Protein AF-A0A060CRV4-F1 (afdb_monomer)

Structure (mmCIF, N/CA/C/O backbone):
data_AF-A0A060CRV4-F1
#
_entry.id   AF-A0A060CRV4-F1
#
loop_
_atom_site.group_PDB
_atom_site.id
_atom_site.type_symbol
_atom_site.label_atom_id
_atom_site.label_alt_id
_atom_site.label_comp_id
_atom_site.label_asym_id
_atom_site.label_entity_id
_atom_site.label_seq_id
_atom_site.pdbx_PDB_ins_code
_atom_site.Cartn_x
_atom_site.Cartn_y
_atom_site.Cartn_z
_atom_site.occupancy
_atom_site.B_iso_or_equiv
_atom_site.auth_seq_id
_atom_site.auth_comp_id
_atom_site.auth_asym_id
_atom_site.auth_atom_id
_atom_site.pdbx_PDB_model_num
ATOM 1 N N . SER A 1 1 ? -32.051 44.963 27.544 1.00 50.50 1 SER A N 1
ATOM 2 C CA . SER A 1 1 ? -31.235 43.946 28.226 1.00 50.50 1 SER A CA 1
ATOM 3 C C . SER A 1 1 ? -31.633 42.573 27.741 1.00 50.50 1 SER A C 1
ATOM 5 O O . SER A 1 1 ? -32.772 42.188 27.952 1.00 50.50 1 SER A O 1
ATOM 7 N N . THR A 1 2 ? -30.732 41.851 27.085 1.00 48.91 2 THR A N 1
ATOM 8 C CA . THR A 1 2 ? -30.914 40.426 26.775 1.00 48.91 2 THR A CA 1
ATOM 9 C C . THR A 1 2 ? -29.613 39.725 27.121 1.00 48.91 2 THR A C 1
ATOM 11 O O . THR A 1 2 ? -28.662 39.738 26.347 1.00 48.91 2 THR A O 1
ATOM 14 N N . SER A 1 3 ? -29.546 39.185 28.334 1.00 51.75 3 SER A N 1
ATOM 15 C CA . SER A 1 3 ? -28.476 38.288 28.752 1.00 51.75 3 SER A CA 1
ATOM 16 C C . SER A 1 3 ? -28.759 36.909 28.163 1.00 51.75 3 SER A C 1
ATOM 18 O O . SER A 1 3 ? -29.591 36.172 28.689 1.00 51.75 3 SER A O 1
ATOM 20 N N . SER A 1 4 ? -28.099 36.550 27.065 1.00 58.31 4 SER A N 1
ATOM 21 C CA . SER A 1 4 ? -28.007 35.147 26.663 1.00 58.31 4 SER A CA 1
ATOM 22 C C . SER A 1 4 ? -26.966 34.477 27.557 1.00 58.31 4 SER A C 1
ATOM 24 O O . SER A 1 4 ? -25.765 34.639 27.344 1.00 58.31 4 SER A O 1
ATOM 26 N N . SER A 1 5 ? -27.397 33.761 28.593 1.00 60.53 5 SER A N 1
ATOM 27 C CA . SER A 1 5 ? -26.499 32.861 29.313 1.00 60.53 5 SER A CA 1
ATOM 28 C C . SER A 1 5 ? -26.267 31.629 28.439 1.00 60.53 5 SER A C 1
ATOM 30 O O . SER A 1 5 ? -27.139 30.764 28.347 1.00 60.53 5 SER A O 1
ATOM 32 N N . ALA A 1 6 ? -25.122 31.561 27.759 1.00 66.50 6 ALA A N 1
ATOM 33 C CA . ALA A 1 6 ? -24.685 30.314 27.145 1.00 66.50 6 ALA A CA 1
ATOM 34 C C . ALA A 1 6 ? -24.386 29.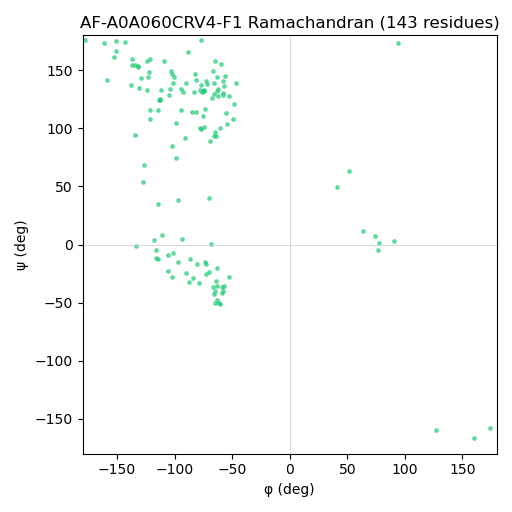295 28.256 1.00 66.50 6 ALA A C 1
ATOM 36 O O . ALA A 1 6 ? -23.834 29.651 29.299 1.00 66.50 6 ALA A O 1
ATOM 37 N N . SER A 1 7 ? -24.775 28.037 28.057 1.00 61.66 7 SER A N 1
ATOM 38 C CA . SER A 1 7 ? -24.411 26.960 28.976 1.00 61.66 7 SER A CA 1
ATOM 39 C C . SER A 1 7 ? -22.931 26.610 28.822 1.00 61.66 7 SER A C 1
ATOM 41 O O . SER A 1 7 ? -22.418 26.546 27.706 1.00 61.66 7 SER A O 1
ATOM 43 N N . THR A 1 8 ? -22.263 26.344 29.943 1.00 71.50 8 THR A N 1
ATOM 44 C CA . THR A 1 8 ? -20.869 25.888 29.975 1.00 71.50 8 THR A CA 1
ATOM 45 C C . THR A 1 8 ? -20.826 24.366 30.049 1.00 71.50 8 THR A C 1
ATOM 47 O O . THR A 1 8 ? -21.548 23.754 30.836 1.00 71.50 8 THR A O 1
ATOM 50 N N . TRP A 1 9 ? -19.979 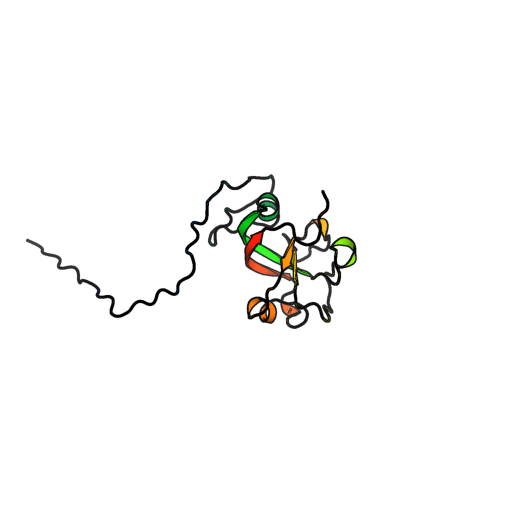23.760 29.222 1.00 65.25 9 TRP A N 1
ATOM 51 C CA . TRP A 1 9 ? -19.725 22.323 29.212 1.00 65.25 9 TRP A CA 1
ATOM 52 C C . TRP A 1 9 ? -18.574 21.963 30.164 1.00 65.25 9 TRP A C 1
ATOM 54 O O . TRP A 1 9 ? -17.570 22.670 30.220 1.00 65.25 9 TRP A O 1
ATOM 64 N N . GLU A 1 10 ? -18.724 20.860 30.903 1.00 68.38 10 GLU A N 1
ATOM 65 C CA . GLU A 1 10 ? -17.723 20.320 31.831 1.00 68.38 10 GLU A CA 1
ATOM 66 C C . GLU A 1 10 ? -17.186 18.981 31.302 1.00 68.38 10 GLU A C 1
ATOM 68 O O . GLU A 1 10 ? -17.946 18.037 31.061 1.00 68.38 10 GLU A O 1
ATOM 73 N N . VAL A 1 11 ? -15.863 18.878 31.154 1.00 63.38 11 VAL A N 1
ATOM 74 C CA . VAL A 1 11 ? -15.184 17.617 30.826 1.00 63.38 11 VAL A CA 1
ATOM 75 C C . VAL A 1 11 ? -15.016 16.808 32.110 1.00 63.38 11 VAL A C 1
ATOM 77 O O . VAL A 1 11 ? -14.266 17.203 32.997 1.00 63.38 11 VAL A O 1
ATOM 80 N N . LYS A 1 12 ? -15.695 15.659 32.210 1.00 53.66 12 LYS A N 1
ATOM 81 C CA . LYS A 1 12 ? -15.637 14.812 33.416 1.00 53.66 12 LYS A CA 1
ATOM 82 C C . LYS A 1 12 ? -14.441 13.871 33.463 1.00 53.66 12 LYS A C 1
ATOM 84 O O . LYS A 1 12 ? -14.020 13.523 34.554 1.00 53.66 12 LYS A O 1
ATOM 89 N N . ASN A 1 13 ? -13.924 13.448 32.309 1.00 39.16 13 ASN A N 1
ATOM 90 C CA . ASN A 1 13 ? -12.729 12.615 32.177 1.00 39.16 13 ASN A CA 1
ATOM 91 C C . ASN A 1 13 ? -12.157 12.767 30.761 1.00 39.16 13 ASN A C 1
ATOM 93 O O . ASN A 1 13 ? -12.912 12.804 29.791 1.00 39.16 13 ASN A O 1
ATOM 97 N N . PHE A 1 14 ? -10.832 12.799 30.643 1.00 49.31 14 PHE A N 1
ATOM 98 C CA . PHE A 1 14 ? -10.110 12.756 29.373 1.00 49.31 14 PHE A CA 1
ATOM 99 C C . PHE A 1 14 ? -8.912 11.814 29.540 1.00 49.31 14 PHE A C 1
ATOM 101 O O . PHE A 1 14 ? -8.256 11.825 30.580 1.00 49.31 14 PHE A O 1
ATOM 108 N N . ILE A 1 15 ? -8.659 10.962 28.545 1.00 44.75 15 ILE A N 1
ATOM 109 C CA . ILE A 1 15 ? -7.519 10.040 28.534 1.00 44.75 15 ILE A CA 1
ATOM 110 C C . ILE A 1 15 ? -6.697 10.361 27.291 1.00 44.75 15 ILE A C 1
ATOM 112 O O . ILE A 1 15 ? -7.107 10.035 26.179 1.00 44.75 15 ILE A O 1
ATOM 116 N N . VAL A 1 16 ? -5.528 10.969 27.481 1.00 56.38 16 VAL A N 1
ATOM 117 C CA . VAL A 1 16 ? -4.486 11.030 26.450 1.00 56.38 16 VAL A CA 1
ATOM 118 C C . VAL A 1 16 ? -3.523 9.884 26.682 1.00 56.38 16 VAL A C 1
ATOM 120 O O . VAL A 1 16 ? -2.847 9.812 27.707 1.00 56.38 16 VAL A O 1
ATOM 123 N N . LYS A 1 17 ? -3.468 8.966 25.719 1.00 49.19 17 LYS A N 1
ATOM 124 C CA . LYS A 1 17 ? -2.338 8.048 25.607 1.00 49.19 17 LYS A CA 1
ATOM 125 C C . LYS A 1 17 ? -1.163 8.846 25.050 1.00 49.19 17 LYS A C 1
ATOM 127 O O . LYS A 1 17 ? -1.334 9.555 24.065 1.00 49.19 17 LYS A O 1
ATOM 132 N N . HIS A 1 18 ? 0.010 8.724 25.667 1.00 41.66 18 HIS A N 1
ATOM 133 C CA . HIS A 1 18 ? 1.256 9.170 25.046 1.00 41.66 18 HIS A CA 1
ATOM 134 C C . HIS A 1 18 ? 1.459 8.371 23.750 1.00 41.66 18 HIS A C 1
ATOM 136 O O . HIS A 1 18 ? 1.856 7.211 23.783 1.00 41.66 18 HIS A O 1
ATOM 142 N N . GLY A 1 19 ? 1.132 8.980 22.619 1.00 51.50 19 GLY A N 1
ATOM 143 C CA . GLY A 1 19 ? 1.964 8.888 21.429 1.00 51.50 19 GLY A CA 1
ATOM 144 C C . GLY A 1 19 ? 2.730 10.201 21.346 1.00 51.50 19 GLY A C 1
ATOM 145 O O . GLY A 1 19 ? 2.204 11.230 21.781 1.00 51.50 19 GLY A O 1
ATOM 146 N N . SER A 1 20 ? 3.962 10.188 20.843 1.00 51.00 20 SER A N 1
ATOM 147 C CA . SER A 1 20 ? 4.556 11.426 20.350 1.00 51.00 20 SER A CA 1
ATOM 148 C C . SER A 1 20 ? 3.587 11.986 19.312 1.00 51.00 20 SER A C 1
ATOM 150 O O . SER A 1 20 ? 3.330 11.362 18.285 1.00 51.00 20 SER A O 1
ATOM 152 N N . GLY A 1 21 ? 2.973 13.127 19.620 1.00 50.06 21 GLY A N 1
ATOM 153 C CA . GLY A 1 21 ? 2.503 14.001 18.563 1.00 50.06 21 GLY A CA 1
ATOM 154 C C . GLY A 1 21 ? 3.768 14.480 17.882 1.00 50.06 21 GLY A C 1
ATOM 155 O O . GLY A 1 21 ? 4.425 15.381 18.392 1.00 50.06 21 GLY A O 1
ATOM 156 N N . GLU A 1 22 ? 4.183 13.782 16.834 1.00 46.53 22 GLU A N 1
ATOM 157 C CA . GLU A 1 22 ? 5.112 14.377 15.894 1.00 46.53 22 GLU A CA 1
ATOM 158 C C . GLU A 1 22 ? 4.324 15.490 15.218 1.00 46.53 22 GLU A C 1
ATOM 160 O O . GLU A 1 22 ? 3.210 15.267 14.728 1.00 46.53 22 GLU A O 1
ATOM 165 N N . ASP A 1 23 ? 4.874 16.702 15.251 1.00 40.88 23 ASP A N 1
ATOM 166 C CA . ASP A 1 23 ? 4.533 17.668 14.227 1.00 40.88 23 ASP A CA 1
ATOM 167 C C . ASP A 1 23 ? 4.685 16.911 12.903 1.00 40.88 23 ASP A C 1
ATOM 169 O O . ASP A 1 23 ? 5.750 16.347 12.632 1.00 40.88 23 ASP A O 1
ATOM 173 N N . ILE A 1 24 ? 3.611 16.816 12.112 1.00 49.72 24 ILE A N 1
ATOM 174 C CA . ILE A 1 24 ? 3.786 16.515 10.696 1.00 49.72 24 ILE A CA 1
ATOM 175 C C . ILE A 1 24 ? 4.554 17.729 10.197 1.00 49.72 24 ILE A C 1
ATOM 177 O O . ILE A 1 24 ? 3.964 18.781 9.958 1.00 49.72 24 ILE A O 1
ATOM 181 N N . ASP A 1 25 ? 5.880 17.614 10.191 1.00 42.66 25 ASP A N 1
ATOM 182 C CA . ASP A 1 25 ? 6.746 18.532 9.487 1.00 42.66 25 ASP A CA 1
ATOM 183 C C . ASP A 1 25 ? 6.215 18.526 8.059 1.00 42.66 25 ASP A C 1
ATOM 185 O O . ASP A 1 25 ? 6.401 17.562 7.314 1.00 42.66 25 ASP A O 1
ATOM 189 N N . ASP A 1 26 ? 5.497 19.586 7.691 1.00 47.00 26 ASP A N 1
ATOM 190 C CA . ASP A 1 26 ? 5.104 19.892 6.316 1.00 47.00 26 ASP A CA 1
ATOM 191 C C . ASP A 1 26 ? 6.357 20.304 5.528 1.00 47.00 26 ASP A C 1
ATOM 193 O O . ASP A 1 26 ? 6.348 21.267 4.762 1.00 47.00 26 ASP A O 1
ATOM 197 N N . GLY A 1 27 ? 7.482 19.613 5.770 1.00 49.81 27 GLY A N 1
ATOM 198 C CA . GLY A 1 27 ? 8.705 19.712 5.009 1.00 49.81 27 GLY A CA 1
ATOM 199 C C . GLY A 1 27 ? 8.276 19.582 3.563 1.00 49.81 27 GLY A C 1
ATOM 200 O O . GLY A 1 27 ? 7.790 18.523 3.169 1.00 49.81 27 GLY A O 1
ATOM 201 N N . GLY A 1 28 ? 8.335 20.700 2.838 1.00 60.00 28 GLY A N 1
ATOM 202 C CA . GLY A 1 28 ? 7.472 20.954 1.687 1.00 60.00 28 GLY A CA 1
ATOM 203 C C . GLY A 1 28 ? 7.369 19.777 0.726 1.00 60.00 28 GLY A C 1
ATOM 204 O O . GLY A 1 28 ? 8.355 19.084 0.450 1.00 60.00 28 GLY A O 1
ATOM 205 N N . ASN A 1 29 ? 6.159 19.529 0.239 1.00 71.88 29 ASN A N 1
ATOM 206 C CA . ASN A 1 29 ? 5.900 18.454 -0.706 1.00 71.88 29 ASN A CA 1
ATOM 207 C C . ASN A 1 29 ? 6.665 18.691 -2.007 1.00 71.88 29 ASN A C 1
ATOM 209 O O . ASN A 1 29 ? 6.630 19.782 -2.575 1.00 71.88 29 ASN A O 1
ATOM 213 N N . THR A 1 30 ? 7.347 17.656 -2.488 1.00 78.56 30 THR A N 1
ATOM 214 C CA . THR A 1 30 ? 7.924 17.673 -3.829 1.00 78.56 30 THR A CA 1
ATOM 215 C C . THR A 1 30 ? 6.786 17.479 -4.823 1.00 78.56 30 THR A C 1
ATOM 217 O O . THR A 1 30 ? 6.195 16.399 -4.879 1.00 78.56 30 THR A O 1
ATOM 220 N N . GLU A 1 31 ? 6.464 18.521 -5.585 1.00 81.06 31 GLU A N 1
ATOM 221 C CA . GLU A 1 31 ? 5.525 18.431 -6.704 1.00 81.06 31 GLU A CA 1
ATOM 222 C C . GLU A 1 31 ? 6.223 17.808 -7.921 1.00 81.06 31 GLU A C 1
ATOM 224 O O . GLU A 1 31 ? 7.335 18.194 -8.286 1.00 81.06 31 GLU A O 1
ATOM 229 N N . VAL A 1 32 ? 5.566 16.837 -8.555 1.00 84.06 32 VAL A N 1
ATOM 230 C CA . VAL A 1 32 ? 6.029 16.154 -9.771 1.00 84.06 32 VAL A CA 1
ATOM 231 C C . VAL A 1 32 ? 4.861 15.999 -10.743 1.00 84.06 32 VAL A C 1
ATOM 233 O O . VAL A 1 32 ? 3.704 15.967 -10.325 1.00 84.06 32 VAL A O 1
ATOM 236 N N . GLU A 1 33 ? 5.143 15.898 -12.043 1.00 88.88 33 GLU A N 1
ATOM 237 C CA . GLU A 1 33 ? 4.103 15.694 -13.059 1.00 88.88 33 GLU A CA 1
ATOM 238 C C . GLU A 1 33 ? 3.304 14.408 -12.776 1.00 88.88 33 GLU A C 1
ATOM 240 O O . GLU A 1 33 ? 3.880 13.346 -12.550 1.00 88.88 33 GLU A O 1
ATOM 245 N N . GLY A 1 34 ? 1.972 14.514 -12.742 1.00 86.69 34 GLY A N 1
ATOM 246 C CA . GLY A 1 34 ? 1.073 13.405 -12.392 1.00 86.69 34 GLY A CA 1
ATOM 247 C C . GLY A 1 34 ? 0.989 13.083 -10.892 1.00 86.69 34 GLY A C 1
ATOM 248 O O . GLY A 1 34 ? 0.175 12.251 -10.494 1.00 86.69 34 GLY A O 1
ATOM 249 N N . GLY A 1 35 ? 1.788 13.737 -10.044 1.00 90.19 35 GLY A N 1
ATOM 250 C CA . GLY A 1 35 ? 1.677 13.648 -8.591 1.00 90.19 35 GLY A CA 1
ATOM 251 C C . GLY A 1 35 ? 0.487 14.453 -8.069 1.00 90.19 35 GLY A C 1
ATOM 252 O O . GLY A 1 35 ? 0.311 15.615 -8.424 1.00 90.19 35 GLY A O 1
ATOM 253 N N . GLU A 1 36 ? -0.318 13.843 -7.202 1.00 91.94 36 GLU A N 1
ATOM 254 C CA . GLU A 1 36 ? -1.495 14.4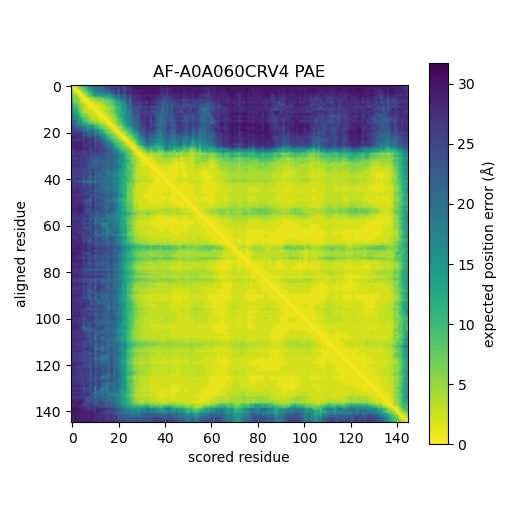74 -6.597 1.00 91.94 36 GLU A CA 1
ATOM 255 C C . GLU A 1 36 ? -1.523 14.266 -5.081 1.00 91.94 36 GLU A C 1
ATOM 257 O O . GLU A 1 36 ? -1.013 13.266 -4.573 1.00 91.94 36 GLU A O 1
ATOM 262 N N . GLY A 1 37 ? -2.181 15.187 -4.372 1.00 91.88 37 GLY A N 1
ATOM 263 C CA . GLY A 1 37 ? -2.371 15.144 -2.921 1.00 91.88 37 GLY A CA 1
ATOM 264 C C . GLY A 1 37 ? -1.322 15.928 -2.133 1.00 91.88 37 GLY A C 1
ATOM 265 O O . GLY A 1 37 ? -0.348 16.440 -2.678 1.00 91.88 37 GLY A O 1
ATOM 266 N N . LYS A 1 38 ? -1.543 16.029 -0.821 1.00 91.75 38 LYS A N 1
ATOM 267 C CA . LYS A 1 38 ? -0.663 16.720 0.135 1.00 91.75 38 LYS A CA 1
ATOM 268 C C . LYS A 1 38 ? -0.080 15.794 1.204 1.00 91.75 38 LYS A C 1
ATOM 270 O O . LYS A 1 38 ? 0.565 16.273 2.128 1.00 91.75 38 LYS A O 1
ATOM 275 N N . GLY A 1 39 ? -0.353 14.491 1.125 1.00 88.94 39 GLY A N 1
ATOM 276 C CA . GLY A 1 39 ? 0.089 13.512 2.119 1.00 88.94 39 GLY A CA 1
ATOM 277 C C . GLY A 1 39 ? -0.683 13.580 3.439 1.00 88.94 39 GLY A C 1
ATOM 278 O O . GLY A 1 39 ? -0.333 12.883 4.393 1.00 88.94 39 GLY A O 1
ATOM 279 N N . THR A 1 40 ? -1.749 14.382 3.505 1.00 92.50 40 THR A N 1
ATOM 280 C CA . THR A 1 40 ? -2.650 14.464 4.659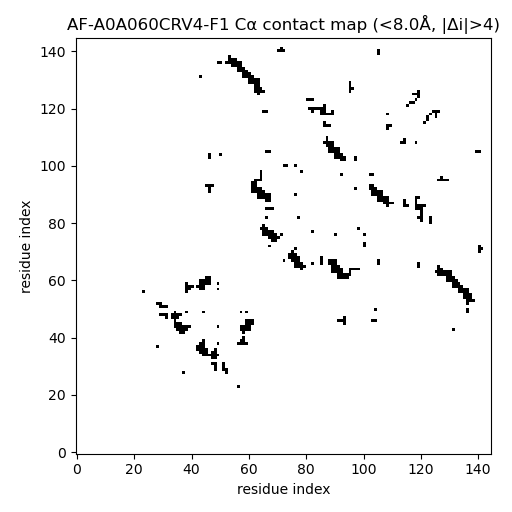 1.00 92.50 40 THR A CA 1
ATOM 281 C C . THR A 1 40 ? -3.766 13.434 4.534 1.00 92.50 40 THR A C 1
ATOM 283 O O . THR A 1 40 ? -4.000 12.862 3.472 1.00 92.50 40 THR A O 1
ATOM 286 N N . LYS A 1 41 ? -4.494 13.181 5.620 1.00 88.94 41 LYS A N 1
ATOM 287 C CA . LYS A 1 41 ? -5.590 12.208 5.601 1.00 88.94 41 LYS A CA 1
ATOM 288 C C . LYS A 1 41 ? -6.715 12.622 4.644 1.00 88.94 41 LYS A C 1
ATOM 290 O O . LYS A 1 41 ? -7.347 11.767 4.027 1.00 88.94 41 LYS A O 1
ATOM 295 N N . GLU A 1 42 ? -6.973 13.922 4.553 1.00 92.94 42 GLU A N 1
ATOM 296 C CA . GLU A 1 42 ? -8.007 14.528 3.716 1.00 92.94 42 GLU A CA 1
ATOM 297 C C . GLU A 1 42 ? -7.566 14.631 2.251 1.00 92.94 42 GLU A C 1
ATOM 299 O O . GLU A 1 42 ? -8.389 14.477 1.349 1.00 92.94 42 GLU A O 1
ATOM 304 N N . GLU A 1 43 ? -6.270 14.847 2.019 1.00 91.94 43 GLU A N 1
ATOM 305 C CA . GLU A 1 43 ? -5.652 14.961 0.699 1.00 91.94 43 GLU A CA 1
ATOM 306 C C . GLU A 1 43 ? -4.467 13.979 0.599 1.00 91.94 43 GLU A C 1
ATOM 308 O O . GLU A 1 43 ? -3.309 14.409 0.575 1.00 91.94 43 GLU A O 1
ATOM 313 N N . PRO A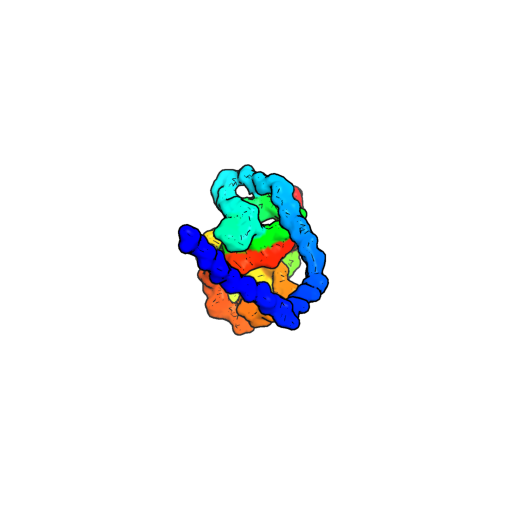 1 44 ? -4.718 12.655 0.580 1.00 93.19 44 PRO A N 1
ATOM 314 C CA . PRO A 1 44 ? -3.652 11.660 0.547 1.00 93.19 44 PRO A CA 1
ATOM 315 C C . PRO A 1 44 ? -2.892 11.731 -0.774 1.00 93.19 44 PRO A C 1
ATOM 317 O O . PRO A 1 44 ? -3.475 12.039 -1.814 1.00 93.19 44 PRO A O 1
ATOM 320 N N . PHE A 1 45 ? -1.602 11.406 -0.744 1.00 94.56 45 PHE A N 1
ATOM 321 C CA . PHE A 1 45 ? -0.815 11.268 -1.961 1.00 94.56 45 PHE A CA 1
ATOM 322 C C . PHE A 1 45 ? -1.334 10.128 -2.837 1.00 94.56 45 PHE A C 1
ATOM 324 O O . PHE A 1 45 ? -1.721 9.074 -2.328 1.00 94.56 45 PHE A O 1
ATOM 331 N N . ASN A 1 46 ? -1.282 10.306 -4.154 1.00 93.50 46 ASN A N 1
ATOM 332 C CA . ASN A 1 46 ? -1.281 9.175 -5.080 1.00 93.50 46 ASN A CA 1
ATOM 333 C C . ASN A 1 46 ? 0.114 8.507 -5.116 1.00 93.50 46 ASN A C 1
ATOM 335 O O . ASN A 1 46 ? 1.059 8.980 -4.481 1.00 93.50 46 ASN A O 1
ATOM 339 N N . ILE A 1 47 ? 0.266 7.401 -5.855 1.00 92.31 47 ILE A N 1
ATOM 340 C CA . ILE A 1 47 ? 1.545 6.662 -5.926 1.00 92.31 47 ILE A CA 1
ATOM 341 C C . ILE A 1 47 ? 2.699 7.532 -6.433 1.00 92.31 47 ILE A C 1
ATOM 343 O O . ILE A 1 47 ? 3.786 7.491 -5.860 1.00 92.31 47 ILE A O 1
ATOM 347 N N . ILE A 1 48 ? 2.448 8.357 -7.452 1.00 91.12 48 ILE A N 1
ATOM 348 C CA . ILE A 1 48 ? 3.465 9.217 -8.068 1.00 91.12 48 ILE A CA 1
ATOM 349 C C . ILE A 1 48 ? 3.984 10.246 -7.050 1.00 91.12 48 ILE A C 1
ATOM 351 O O . ILE A 1 48 ? 5.193 10.385 -6.858 1.00 91.12 48 ILE A O 1
ATOM 355 N N . ALA A 1 49 ? 3.081 10.928 -6.338 1.00 92.06 49 ALA A N 1
ATOM 356 C CA . ALA A 1 49 ? 3.461 11.888 -5.305 1.00 92.06 49 ALA A CA 1
ATOM 357 C C . ALA A 1 49 ? 4.144 11.213 -4.108 1.00 92.06 49 ALA A C 1
ATOM 359 O O . ALA A 1 49 ? 5.097 11.769 -3.561 1.00 92.06 49 ALA A O 1
ATOM 360 N N . ALA A 1 50 ? 3.707 10.010 -3.722 1.00 91.38 50 ALA A N 1
ATOM 361 C CA . ALA A 1 50 ? 4.341 9.252 -2.650 1.00 91.38 50 ALA A CA 1
ATOM 362 C C . ALA A 1 50 ? 5.805 8.929 -2.993 1.00 91.38 50 ALA A C 1
ATOM 364 O O . ALA A 1 50 ? 6.700 9.260 -2.220 1.00 91.38 50 ALA A O 1
ATOM 365 N N . GLN A 1 51 ? 6.071 8.378 -4.181 1.00 88.31 51 GLN A N 1
ATOM 366 C CA . GLN A 1 51 ? 7.430 8.053 -4.634 1.00 88.31 51 GLN A CA 1
ATOM 367 C C . GLN A 1 51 ? 8.355 9.284 -4.668 1.00 88.31 51 GLN A C 1
ATOM 369 O O . GLN A 1 51 ? 9.525 9.182 -4.301 1.00 88.31 51 GLN A O 1
ATOM 374 N N . ALA A 1 52 ? 7.831 10.458 -5.035 1.00 89.25 52 ALA A N 1
ATOM 375 C CA . ALA A 1 52 ? 8.582 11.717 -5.038 1.00 89.25 52 ALA A CA 1
ATOM 376 C C . ALA A 1 52 ? 8.860 12.300 -3.636 1.00 89.25 52 ALA A C 1
ATOM 378 O O . ALA A 1 52 ? 9.700 13.192 -3.490 1.00 89.25 52 ALA A O 1
ATOM 379 N N . ASN A 1 53 ? 8.170 11.813 -2.600 1.00 88.06 53 ASN A N 1
ATOM 380 C CA . ASN A 1 53 ? 8.257 12.296 -1.220 1.00 88.06 53 ASN A CA 1
ATOM 381 C C . ASN A 1 53 ? 8.854 11.244 -0.265 1.00 88.06 53 ASN A C 1
ATOM 383 O O . ASN A 1 53 ? 8.484 11.169 0.908 1.00 88.06 53 ASN A O 1
ATOM 387 N N . SER A 1 54 ? 9.811 10.445 -0.753 1.00 84.62 54 SER A N 1
ATOM 388 C CA . SER A 1 54 ? 10.567 9.494 0.071 1.00 84.62 54 SER A CA 1
ATOM 389 C C . SER A 1 54 ? 11.272 10.176 1.255 1.00 84.62 54 SER A C 1
ATOM 391 O O . SER A 1 54 ? 11.777 11.289 1.124 1.00 84.62 54 SER A O 1
ATOM 393 N N . GLY A 1 55 ? 11.361 9.484 2.389 1.00 82.50 55 GLY A N 1
ATOM 394 C CA . GLY A 1 55 ? 11.942 9.974 3.641 1.00 82.50 55 GLY A CA 1
ATOM 395 C C . GLY A 1 55 ? 10.942 1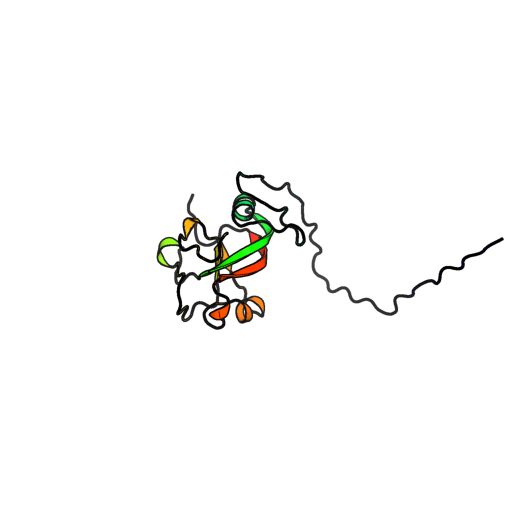0.655 4.580 1.00 82.50 55 GLY A C 1
ATOM 396 O O . GLY A 1 55 ? 11.354 11.145 5.628 1.00 82.50 55 GLY A O 1
ATOM 397 N N . LYS A 1 56 ? 9.649 10.685 4.231 1.00 84.94 56 LYS A N 1
ATOM 398 C CA . LYS A 1 56 ? 8.581 11.317 5.022 1.00 84.94 56 LYS A CA 1
ATOM 399 C C . LYS A 1 56 ? 7.494 10.316 5.402 1.00 84.94 56 LYS A C 1
ATOM 401 O O . LYS A 1 56 ? 7.322 9.298 4.735 1.00 84.94 56 LYS A O 1
ATOM 406 N N . SER A 1 57 ? 6.723 10.639 6.435 1.00 89.00 57 SER A N 1
ATOM 407 C CA . SER A 1 57 ? 5.473 9.942 6.748 1.00 89.00 57 SER A CA 1
ATOM 408 C C . SER A 1 57 ? 4.300 10.653 6.086 1.00 89.00 57 SER A C 1
ATOM 410 O O . SER A 1 57 ? 4.171 11.868 6.206 1.00 89.00 57 SER A O 1
ATOM 412 N N . ALA A 1 58 ? 3.440 9.908 5.398 1.00 91.25 58 ALA A N 1
ATOM 413 C CA . ALA A 1 58 ? 2.300 10.484 4.693 1.00 91.25 58 ALA A CA 1
ATOM 414 C C . ALA A 1 58 ? 1.146 9.490 4.558 1.00 91.25 58 ALA A C 1
ATOM 416 O O . ALA A 1 58 ? 1.310 8.273 4.679 1.00 91.25 58 ALA A O 1
ATOM 417 N N . TRP A 1 59 ? -0.039 10.031 4.291 1.00 93.94 59 TRP A N 1
ATOM 418 C CA . TRP A 1 59 ? -1.185 9.261 3.834 1.00 93.94 59 TRP A CA 1
ATOM 419 C C . TRP A 1 59 ? -1.101 9.046 2.325 1.00 93.94 59 TRP A C 1
ATOM 421 O O . TRP A 1 59 ? -0.920 10.003 1.576 1.00 93.94 59 TRP A O 1
ATOM 431 N N . VAL A 1 60 ? -1.277 7.803 1.883 1.00 94.00 60 VAL A N 1
ATOM 432 C CA . VAL A 1 60 ? -1.258 7.402 0.472 1.00 94.00 60 VAL A CA 1
ATOM 433 C C . VAL A 1 60 ? -2.562 6.697 0.129 1.00 94.00 60 VAL A C 1
ATOM 435 O O . VAL A 1 60 ? -2.997 5.805 0.860 1.00 94.00 60 VAL A O 1
ATOM 438 N N . LYS A 1 61 ? -3.174 7.081 -0.991 1.00 95.06 61 LYS A N 1
ATOM 439 C CA . LYS A 1 61 ? -4.316 6.406 -1.604 1.00 95.06 61 LYS A CA 1
ATOM 440 C C . LYS A 1 61 ? -3.851 5.634 -2.836 1.00 95.06 61 LYS A C 1
ATOM 442 O O . LYS A 1 61 ? -3.190 6.200 -3.704 1.00 95.06 61 LYS A O 1
ATOM 447 N N . ALA A 1 62 ? -4.203 4.355 -2.910 1.00 96.38 62 ALA A N 1
ATOM 448 C CA . ALA A 1 62 ? -3.796 3.469 -3.997 1.00 96.38 62 ALA A CA 1
ATOM 449 C C . ALA A 1 62 ? -4.686 2.221 -4.076 1.00 96.38 62 ALA A C 1
ATOM 451 O O . ALA A 1 62 ? -5.492 1.975 -3.179 1.00 96.38 62 ALA A O 1
ATOM 452 N N . TYR A 1 63 ? -4.505 1.400 -5.108 1.00 97.88 63 TYR A N 1
ATOM 453 C CA . TYR A 1 63 ? -5.165 0.101 -5.246 1.00 97.88 63 TYR A CA 1
ATOM 454 C C . TYR A 1 63 ? -4.227 -1.038 -4.865 1.00 97.88 63 TYR A C 1
ATOM 456 O O . TYR A 1 63 ? -3.064 -1.015 -5.248 1.00 97.88 63 TYR A O 1
ATOM 464 N N . ILE A 1 64 ? -4.723 -2.050 -4.147 1.00 98.06 64 ILE A N 1
ATOM 465 C CA . ILE A 1 64 ? -3.973 -3.290 -3.895 1.00 98.06 64 ILE A CA 1
ATOM 466 C C . ILE A 1 64 ? -3.949 -4.115 -5.181 1.00 98.06 64 ILE A C 1
ATOM 468 O O . ILE A 1 64 ? -4.996 -4.588 -5.615 1.00 98.06 64 ILE A O 1
ATOM 472 N N . VAL A 1 65 ? -2.770 -4.341 -5.754 1.00 98.38 65 VAL A N 1
ATOM 473 C CA . VAL A 1 65 ? -2.620 -5.041 -7.045 1.00 98.38 65 VAL A CA 1
ATOM 474 C C . VAL A 1 65 ? -1.862 -6.357 -6.945 1.00 98.38 65 VAL A C 1
ATOM 476 O O . VAL A 1 65 ? -1.877 -7.153 -7.877 1.00 98.38 65 VAL A O 1
ATOM 479 N N . GLY A 1 66 ? -1.225 -6.635 -5.810 1.00 98.12 66 GLY A N 1
ATOM 480 C CA . GLY A 1 66 ? -0.455 -7.859 -5.675 1.00 98.12 66 GLY A CA 1
ATOM 481 C C . GLY A 1 66 ? 0.329 -7.959 -4.382 1.00 98.12 66 GLY A C 1
ATOM 482 O O . GLY A 1 66 ? 0.023 -7.301 -3.385 1.00 98.12 66 GLY A O 1
ATOM 483 N N . ALA A 1 67 ? 1.357 -8.795 -4.414 1.00 97.62 67 ALA A N 1
ATOM 484 C CA . ALA A 1 67 ? 2.327 -8.962 -3.343 1.00 97.62 67 ALA A CA 1
ATOM 485 C C . ALA A 1 67 ? 3.684 -9.399 -3.920 1.00 97.62 67 ALA A C 1
ATOM 487 O O . ALA A 1 67 ? 3.814 -9.651 -5.116 1.00 97.62 67 ALA A O 1
ATOM 488 N N . VAL A 1 68 ? 4.698 -9.492 -3.067 1.00 95.00 68 VAL A N 1
ATOM 489 C CA . VAL A 1 68 ? 6.065 -9.881 -3.425 1.00 95.00 68 VAL A CA 1
ATOM 490 C C . VAL A 1 68 ? 6.404 -11.211 -2.759 1.00 95.00 68 VAL A C 1
ATOM 492 O O . VAL A 1 68 ? 6.479 -11.303 -1.531 1.00 95.00 68 VAL A O 1
ATOM 495 N N . ASN A 1 69 ? 6.638 -12.229 -3.582 1.00 93.62 69 ASN A N 1
ATOM 496 C CA . ASN A 1 69 ? 7.197 -13.521 -3.209 1.00 93.62 69 ASN A CA 1
ATOM 497 C C . ASN A 1 69 ? 8.696 -13.569 -3.531 1.00 93.62 69 ASN A C 1
ATOM 499 O O . ASN A 1 69 ? 9.119 -14.164 -4.519 1.00 93.62 69 ASN A O 1
ATOM 503 N N . GLY A 1 70 ? 9.512 -12.887 -2.735 1.00 86.12 70 GLY A N 1
ATOM 504 C CA . GLY A 1 70 ? 10.947 -12.828 -2.985 1.00 86.12 70 GLY A CA 1
ATOM 505 C C . GLY A 1 70 ? 11.624 -11.655 -2.295 1.00 86.12 70 GLY A C 1
ATOM 506 O O . GLY A 1 70 ? 11.054 -11.015 -1.412 1.00 86.12 70 GLY A O 1
ATOM 507 N N . MET A 1 71 ? 12.866 -11.392 -2.701 1.00 81.25 71 MET A N 1
ATOM 508 C CA . MET A 1 71 ? 13.693 -10.307 -2.158 1.00 81.25 71 MET A CA 1
ATOM 509 C C . MET A 1 71 ? 13.666 -9.036 -3.014 1.00 81.25 71 MET A C 1
ATOM 511 O O . MET A 1 71 ? 14.106 -7.990 -2.548 1.00 81.25 71 MET A O 1
ATOM 515 N N . THR A 1 72 ? 13.195 -9.122 -4.257 1.00 83.69 72 THR A N 1
ATOM 516 C CA . THR A 1 72 ? 13.173 -8.023 -5.229 1.00 83.69 72 THR A CA 1
ATOM 517 C C . THR A 1 72 ? 11.816 -7.977 -5.922 1.00 83.69 72 THR A C 1
ATOM 519 O O . THR A 1 72 ? 11.121 -8.990 -6.025 1.00 83.69 72 THR A O 1
ATOM 522 N N . LEU A 1 73 ? 11.437 -6.795 -6.413 1.00 86.56 73 LEU A N 1
ATOM 523 C CA . LEU A 1 73 ? 10.225 -6.642 -7.219 1.00 86.56 73 LEU A CA 1
ATOM 524 C C . LEU A 1 73 ? 10.341 -7.378 -8.557 1.00 86.56 73 LEU A C 1
ATOM 526 O O . LEU A 1 73 ? 9.403 -8.070 -8.939 1.00 86.56 73 LEU A O 1
ATOM 530 N N . SER A 1 74 ? 11.500 -7.285 -9.219 1.00 87.50 74 SER A N 1
ATOM 531 C CA . SER A 1 74 ? 11.737 -7.888 -10.537 1.00 87.50 74 SER A CA 1
ATOM 532 C C . SER A 1 74 ? 11.509 -9.398 -10.563 1.00 87.50 74 SER A C 1
ATOM 534 O O . SER A 1 74 ? 11.016 -9.923 -11.556 1.00 87.50 74 SER A O 1
ATOM 536 N N . ASP A 1 75 ? 11.851 -10.083 -9.470 1.00 87.12 75 ASP A N 1
ATOM 537 C CA . ASP A 1 75 ? 11.833 -11.546 -9.422 1.00 87.12 75 ASP A CA 1
ATOM 538 C C . ASP A 1 75 ? 10.640 -12.081 -8.619 1.00 87.12 75 ASP A C 1
ATOM 540 O O . ASP A 1 75 ? 10.256 -13.237 -8.781 1.00 87.12 75 ASP A O 1
ATOM 544 N N . GLY A 1 76 ? 10.077 -11.260 -7.725 1.00 91.75 76 GLY A N 1
ATOM 545 C CA . GLY A 1 76 ? 9.081 -11.688 -6.747 1.00 91.75 76 GLY A CA 1
ATOM 546 C C . GLY A 1 76 ? 7.687 -11.095 -6.926 1.00 91.75 76 GLY A C 1
ATOM 547 O O . GLY A 1 76 ? 6.768 -11.563 -6.256 1.00 91.75 76 GLY A O 1
ATOM 548 N N . ALA A 1 77 ? 7.490 -10.073 -7.763 1.00 95.25 77 ALA A N 1
ATOM 549 C CA . ALA A 1 77 ? 6.169 -9.473 -7.929 1.00 95.25 77 ALA A CA 1
ATOM 550 C C . ALA A 1 77 ? 5.158 -10.490 -8.486 1.00 95.25 77 ALA A C 1
ATOM 552 O O . ALA A 1 77 ? 5.382 -11.134 -9.509 1.00 95.25 77 ALA A O 1
ATOM 553 N N . THR A 1 78 ? 4.022 -10.620 -7.804 1.00 96.88 78 THR A N 1
ATOM 554 C CA . THR A 1 78 ? 2.883 -11.426 -8.241 1.00 96.88 78 THR A CA 1
ATOM 555 C C . THR A 1 78 ? 1.601 -10.611 -8.139 1.00 96.88 78 THR A C 1
ATOM 557 O O . THR A 1 78 ? 1.351 -9.950 -7.130 1.00 96.88 78 THR A O 1
ATOM 560 N N . PHE A 1 79 ? 0.783 -10.675 -9.188 1.00 97.69 79 PHE A N 1
ATOM 561 C CA . PHE A 1 79 ? -0.432 -9.867 -9.351 1.00 97.69 79 PHE A CA 1
ATOM 562 C C . PHE A 1 79 ? -1.709 -10.711 -9.391 1.00 97.69 79 PHE A C 1
ATOM 564 O O . PHE A 1 79 ? -2.821 -10.192 -9.437 1.00 97.69 79 PHE A O 1
ATOM 571 N N . THR A 1 80 ? -1.570 -12.038 -9.368 1.00 96.25 80 THR A N 1
ATOM 572 C CA . THR A 1 80 ? -2.691 -12.972 -9.494 1.00 96.25 80 THR A CA 1
ATOM 573 C C . THR A 1 80 ? -2.663 -14.012 -8.377 1.00 96.25 80 THR A C 1
ATOM 575 O O . THR A 1 80 ? -1.580 -14.490 -8.033 1.00 96.25 80 THR A O 1
ATOM 578 N N . PRO A 1 81 ? -3.826 -14.433 -7.844 1.00 95.25 81 PRO A N 1
ATOM 579 C CA . PRO A 1 81 ? -3.892 -15.533 -6.888 1.00 95.25 81 PRO A CA 1
ATOM 580 C C . PRO A 1 81 ? -3.341 -16.853 -7.467 1.00 95.25 81 PRO A C 1
ATOM 582 O O . PRO A 1 81 ? -3.434 -17.073 -8.677 1.00 95.25 81 PRO A O 1
ATOM 585 N N . PRO A 1 82 ? -2.880 -17.787 -6.615 1.00 96.06 82 PRO A N 1
ATOM 586 C CA . PRO A 1 82 ? -2.833 -17.687 -5.155 1.00 96.06 82 PRO A CA 1
ATOM 587 C C . PRO A 1 82 ? -1.607 -16.907 -4.639 1.00 96.06 82 PRO A C 1
ATOM 589 O O . PRO A 1 82 ? -0.517 -17.007 -5.191 1.00 96.06 82 PRO A O 1
ATOM 592 N N . PHE A 1 83 ? -1.778 -16.185 -3.525 1.00 96.81 83 PHE A N 1
ATOM 593 C CA . PHE A 1 83 ? -0.712 -15.437 -2.829 1.00 96.81 83 PHE A CA 1
ATOM 594 C C . PHE A 1 83 ? -0.116 -16.231 -1.651 1.00 96.81 83 PHE A C 1
ATOM 596 O O . PHE A 1 83 ? 0.135 -15.681 -0.579 1.00 96.81 83 PHE A O 1
ATOM 603 N N . THR A 1 84 ? 0.043 -17.544 -1.835 1.00 95.56 84 THR A N 1
ATOM 604 C CA . THR A 1 84 ? 0.381 -18.511 -0.780 1.00 95.56 84 THR A CA 1
ATOM 605 C C . THR A 1 84 ? 1.622 -18.107 0.013 1.00 95.56 84 THR A C 1
ATOM 607 O O . THR A 1 84 ? 2.668 -17.843 -0.570 1.00 95.56 84 THR A O 1
ATOM 610 N N . ASP A 1 85 ? 1.493 -18.088 1.341 1.00 95.06 85 ASP A N 1
ATOM 611 C CA . ASP A 1 85 ? 2.555 -17.775 2.311 1.00 95.06 85 ASP A CA 1
ATOM 612 C C . ASP A 1 85 ? 3.114 -16.336 2.237 1.00 95.06 85 ASP A C 1
ATOM 614 O O . ASP A 1 85 ? 4.095 -16.004 2.906 1.00 95.06 85 ASP A O 1
ATOM 618 N N . ILE A 1 86 ? 2.454 -15.432 1.501 1.00 96.38 86 ILE A N 1
ATOM 619 C CA . ILE A 1 86 ? 2.833 -14.016 1.407 1.00 96.38 86 ILE A CA 1
ATOM 620 C C . ILE A 1 86 ? 1.898 -13.180 2.283 1.00 96.38 86 ILE A C 1
ATOM 622 O O . ILE A 1 86 ? 0.899 -12.620 1.831 1.00 96.38 86 ILE A O 1
ATOM 626 N N . SER A 1 87 ? 2.222 -13.086 3.571 1.00 96.31 87 SER A N 1
ATOM 627 C CA . SER A 1 87 ? 1.407 -12.319 4.520 1.00 96.31 87 SER A CA 1
ATOM 628 C C . SER A 1 87 ? 2.027 -10.984 4.930 1.00 96.31 87 SER A C 1
ATOM 630 O O . SER A 1 87 ? 1.406 -10.239 5.672 1.00 96.31 87 SER A O 1
ATOM 632 N N . THR A 1 88 ? 3.279 -10.698 4.569 1.00 94.88 88 THR A N 1
ATOM 633 C CA . THR A 1 88 ? 4.075 -9.618 5.188 1.00 94.88 88 THR A CA 1
ATOM 634 C C . THR A 1 88 ? 4.154 -8.342 4.363 1.00 94.88 88 THR A C 1
ATOM 636 O O . THR A 1 88 ? 4.683 -7.346 4.857 1.00 94.88 88 THR A O 1
ATOM 639 N N . ASN A 1 89 ? 3.647 -8.356 3.134 1.00 95.44 89 ASN A N 1
ATOM 640 C CA . ASN A 1 89 ? 3.728 -7.230 2.220 1.00 95.44 89 ASN A CA 1
ATOM 641 C C . ASN A 1 89 ? 2.546 -7.205 1.238 1.00 95.44 89 ASN A C 1
ATOM 643 O O . ASN A 1 89 ? 1.814 -8.189 1.116 1.00 95.44 89 ASN A O 1
ATOM 647 N N . LEU A 1 90 ? 2.386 -6.071 0.559 1.00 95.56 90 LEU A N 1
ATOM 648 C CA . LEU A 1 90 ? 1.499 -5.868 -0.586 1.00 95.56 90 LEU A CA 1
ATOM 649 C C . LEU A 1 90 ? 2.222 -5.057 -1.659 1.00 95.56 90 LEU A C 1
ATOM 651 O O . LEU A 1 90 ? 3.155 -4.318 -1.353 1.00 95.56 90 LEU A O 1
ATOM 655 N N . LEU A 1 91 ? 1.728 -5.137 -2.888 1.00 96.88 91 LEU A N 1
ATOM 656 C CA . LEU A 1 91 ? 1.980 -4.161 -3.939 1.00 96.88 91 LEU A CA 1
ATOM 657 C C . LEU A 1 91 ? 0.744 -3.290 -4.106 1.00 96.88 91 LEU A C 1
ATOM 659 O O . LEU A 1 91 ? -0.379 -3.801 -4.172 1.00 96.88 91 LEU A O 1
ATOM 663 N N . VAL A 1 92 ? 0.969 -1.981 -4.179 1.00 96.25 92 VAL A N 1
ATOM 664 C CA . VAL A 1 92 ? -0.070 -1.006 -4.495 1.00 96.25 92 VAL A CA 1
ATOM 665 C C . VAL A 1 92 ? 0.293 -0.186 -5.729 1.00 96.25 92 VAL A C 1
ATOM 667 O O . VAL A 1 92 ? 1.471 0.066 -5.971 1.00 96.25 92 VAL A O 1
ATOM 670 N N . ALA A 1 93 ? -0.708 0.240 -6.493 1.00 96.31 93 ALA A N 1
ATOM 671 C CA . ALA A 1 93 ? -0.527 1.003 -7.727 1.00 96.31 93 ALA A CA 1
ATOM 672 C C . ALA A 1 93 ? -1.610 2.080 -7.914 1.00 96.31 93 ALA A C 1
ATOM 674 O O . ALA A 1 93 ? -2.555 2.189 -7.126 1.00 96.31 93 ALA A O 1
ATOM 675 N N . ALA A 1 94 ? -1.454 2.896 -8.960 1.00 93.00 94 ALA A N 1
ATOM 676 C CA . ALA A 1 94 ? -2.390 3.967 -9.302 1.00 93.00 94 ALA A CA 1
ATOM 677 C C . ALA A 1 94 ? -3.720 3.453 -9.891 1.00 93.00 94 ALA A C 1
ATOM 679 O O . ALA A 1 94 ? -4.741 4.125 -9.742 1.00 93.00 94 ALA A O 1
ATOM 680 N N . SER A 1 95 ? -3.736 2.267 -10.509 1.00 95.44 95 SER A N 1
ATOM 681 C CA . SER A 1 95 ? -4.946 1.598 -11.004 1.00 95.44 95 SER A CA 1
ATOM 682 C C . SER A 1 95 ? -5.095 0.194 -10.416 1.00 95.44 95 SER A C 1
ATOM 684 O O . SER A 1 95 ? -4.131 -0.414 -9.956 1.00 95.44 95 SER A O 1
ATOM 686 N N . ALA A 1 96 ? -6.326 -0.321 -10.412 1.00 96.00 96 ALA A N 1
ATOM 687 C CA . ALA A 1 96 ? -6.657 -1.631 -9.844 1.00 96.00 96 ALA A CA 1
ATOM 688 C C . ALA A 1 96 ? -6.161 -2.825 -10.678 1.00 96.00 96 ALA A C 1
ATOM 690 O O . ALA A 1 96 ? -6.143 -3.947 -10.178 1.00 96.00 96 ALA A O 1
ATOM 691 N N . ASP A 1 97 ? -5.815 -2.589 -11.941 1.00 96.06 97 ASP A N 1
ATOM 692 C CA . ASP A 1 97 ? -5.420 -3.579 -12.943 1.00 96.06 97 ASP A CA 1
ATOM 693 C C . ASP A 1 97 ? -3.932 -3.499 -13.328 1.00 96.06 97 ASP A C 1
ATOM 695 O O . ASP A 1 97 ? -3.506 -4.183 -14.258 1.00 96.06 97 ASP A O 1
ATOM 699 N N . GLU A 1 98 ? -3.140 -2.691 -12.616 1.00 97.12 98 GLU A N 1
ATOM 700 C CA . GLU A 1 98 ? -1.699 -2.584 -12.849 1.00 97.12 98 GLU A CA 1
ATOM 701 C C . GLU A 1 98 ? -0.990 -3.923 -12.591 1.00 97.12 98 GLU A C 1
ATOM 703 O O . GLU A 1 98 ? -1.204 -4.587 -11.576 1.00 97.12 98 GLU A O 1
ATOM 708 N N . THR A 1 99 ? -0.118 -4.302 -13.524 1.00 96.06 99 THR A N 1
ATOM 709 C CA . THR A 1 99 ? 0.682 -5.538 -13.481 1.00 96.06 99 THR A CA 1
ATOM 710 C C . THR A 1 99 ? 2.156 -5.309 -13.822 1.00 96.06 99 THR A C 1
ATOM 712 O O . THR A 1 99 ? 2.955 -6.245 -13.781 1.00 96.06 99 THR A O 1
ATOM 715 N N . ASP A 1 100 ? 2.547 -4.073 -14.131 1.00 93.81 100 ASP A N 1
ATOM 716 C CA . ASP A 1 100 ? 3.935 -3.652 -14.230 1.00 93.81 100 ASP A CA 1
ATOM 717 C C . ASP A 1 100 ? 4.454 -3.274 -12.838 1.00 93.81 100 ASP A C 1
ATOM 719 O O . ASP A 1 100 ? 4.035 -2.291 -12.217 1.00 93.81 100 ASP A O 1
ATOM 723 N N . TYR A 1 101 ? 5.407 -4.058 -12.331 1.00 91.56 101 TYR A N 1
ATOM 724 C CA . TYR A 1 101 ? 5.989 -3.826 -11.012 1.00 91.56 101 TYR A CA 1
ATOM 725 C C . TYR A 1 101 ? 6.736 -2.486 -10.917 1.00 91.56 101 TYR A C 1
ATOM 727 O O . TYR A 1 101 ? 6.921 -1.992 -9.806 1.00 91.56 101 TYR A O 1
ATOM 735 N N . ASN A 1 102 ? 7.147 -1.880 -12.039 1.00 90.19 102 ASN A N 1
ATOM 736 C CA . ASN A 1 102 ? 7.803 -0.568 -12.045 1.00 90.19 102 ASN A CA 1
ATOM 737 C C . ASN A 1 102 ? 6.835 0.566 -11.675 1.00 90.19 102 ASN A C 1
ATOM 739 O O . ASN A 1 102 ? 7.260 1.595 -11.153 1.00 90.19 102 ASN A O 1
ATOM 743 N N . ASN A 1 103 ? 5.533 0.353 -11.883 1.00 91.25 103 ASN A N 1
ATOM 744 C CA . ASN A 1 103 ? 4.472 1.293 -11.515 1.00 91.25 103 ASN A CA 1
ATOM 745 C C . ASN A 1 103 ? 3.890 1.003 -10.122 1.00 91.25 103 ASN A C 1
ATOM 747 O O . ASN A 1 103 ? 2.914 1.628 -9.698 1.00 91.25 103 ASN A O 1
ATOM 751 N N . CYS A 1 104 ? 4.473 0.040 -9.404 1.00 92.69 104 CYS A N 1
ATOM 752 C CA . CYS A 1 104 ? 4.008 -0.387 -8.098 1.00 92.69 104 CYS A CA 1
ATOM 753 C C . CYS A 1 104 ? 4.884 0.171 -6.978 1.00 92.69 104 CYS A C 1
ATOM 755 O O . CYS A 1 104 ? 6.098 0.326 -7.102 1.00 92.69 104 CYS A O 1
ATOM 757 N N . MET A 1 105 ? 4.262 0.389 -5.825 1.00 91.75 105 MET A N 1
ATOM 758 C CA . MET A 1 105 ? 4.947 0.670 -4.574 1.00 91.75 105 MET A CA 1
ATOM 759 C C . MET A 1 105 ? 4.734 -0.504 -3.610 1.00 91.75 105 MET A C 1
ATOM 761 O O . MET A 1 105 ? 3.588 -0.875 -3.339 1.00 91.75 105 MET A O 1
ATOM 765 N N . PRO A 1 106 ? 5.803 -1.117 -3.080 1.00 92.62 106 PRO A N 1
ATOM 766 C CA . PRO A 1 106 ? 5.661 -2.162 -2.083 1.00 92.62 106 PRO A CA 1
ATOM 767 C C . PRO A 1 106 ? 5.338 -1.570 -0.708 1.00 92.62 106 PRO A C 1
ATOM 769 O O . PRO A 1 106 ? 5.952 -0.601 -0.268 1.00 92.62 106 PRO A O 1
ATOM 772 N N . ILE A 1 107 ? 4.403 -2.200 -0.002 1.00 91.88 107 ILE A N 1
ATOM 773 C CA . ILE A 1 107 ? 3.992 -1.842 1.356 1.00 91.88 107 ILE A CA 1
ATOM 774 C C . ILE A 1 107 ? 4.391 -2.967 2.298 1.00 91.88 107 ILE A C 1
ATOM 776 O O . ILE A 1 107 ? 3.965 -4.110 2.121 1.00 91.88 107 ILE A O 1
ATOM 780 N N . GLN A 1 108 ? 5.157 -2.649 3.339 1.00 92.25 108 GLN A N 1
ATOM 781 C CA . GLN A 1 108 ? 5.377 -3.579 4.440 1.00 92.25 108 GLN A CA 1
ATOM 782 C C . GLN A 1 108 ? 4.142 -3.617 5.346 1.00 92.25 108 GLN A C 1
ATOM 784 O O . GLN A 1 108 ? 3.649 -2.588 5.801 1.00 92.25 108 GLN A O 1
ATOM 789 N N . LEU A 1 109 ? 3.674 -4.819 5.676 1.00 91.62 109 LEU A N 1
ATOM 790 C CA . LEU A 1 109 ? 2.639 -5.022 6.683 1.00 91.62 109 LEU A CA 1
ATOM 791 C C . LEU A 1 109 ? 3.304 -5.432 8.004 1.00 91.62 109 LEU A C 1
ATOM 793 O O . LEU A 1 109 ? 3.721 -6.589 8.123 1.00 91.62 109 LEU A O 1
ATOM 797 N N . PRO A 1 110 ? 3.425 -4.556 9.018 1.00 90.38 110 PRO A N 1
ATOM 798 C CA . PRO A 1 110 ? 3.942 -4.945 10.330 1.00 90.38 110 PRO A CA 1
ATOM 799 C C . PRO A 1 110 ? 3.009 -5.951 11.013 1.00 90.38 110 PRO A C 1
ATOM 801 O O . PRO A 1 110 ? 1.827 -6.041 10.689 1.00 90.38 110 PRO A O 1
ATOM 804 N N . 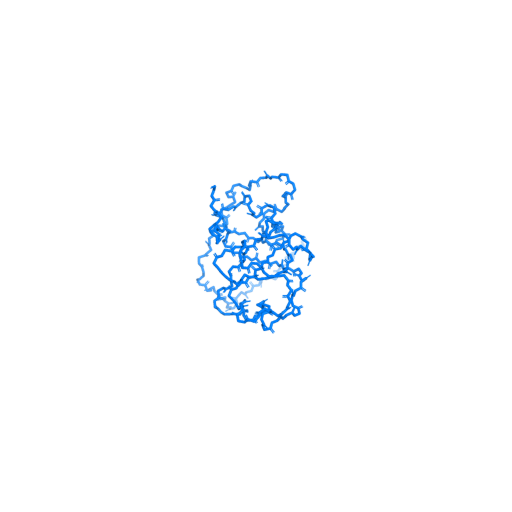SER A 1 111 ? 3.533 -6.728 11.963 1.00 90.44 111 SER A N 1
ATOM 805 C CA . SER A 1 111 ? 2.709 -7.686 12.712 1.00 90.44 111 SER A CA 1
ATOM 806 C C . SER A 1 111 ? 1.538 -6.981 13.409 1.00 90.44 111 SER A C 1
ATOM 808 O O . SER A 1 111 ? 1.723 -5.921 14.004 1.00 90.44 111 SER A O 1
ATOM 810 N N . GLY A 1 112 ? 0.347 -7.580 13.347 1.00 91.44 112 GLY A N 1
ATOM 811 C CA . GLY A 1 112 ? -0.873 -7.049 13.955 1.00 91.44 112 GLY A CA 1
ATOM 812 C C . GLY A 1 112 ? -2.037 -6.933 12.974 1.00 91.44 112 GLY A C 1
ATOM 813 O O . GLY A 1 112 ? -2.068 -7.576 11.924 1.00 91.44 112 GLY A O 1
ATOM 814 N N . ASP A 1 113 ? -3.000 -6.091 13.341 1.00 90.00 113 ASP A N 1
ATOM 815 C CA . ASP A 1 113 ? -4.290 -5.939 12.663 1.00 90.00 113 ASP A CA 1
ATOM 816 C C . ASP A 1 113 ? -4.191 -5.565 11.184 1.00 90.00 113 ASP A C 1
ATOM 818 O O . ASP A 1 113 ? -4.971 -6.053 10.370 1.00 90.00 113 ASP A O 1
ATOM 822 N N . ILE A 1 114 ? -3.257 -4.684 10.822 1.00 89.69 114 ILE A N 1
ATOM 823 C CA . ILE A 1 114 ? -3.118 -4.248 9.430 1.00 89.69 114 ILE A CA 1
ATOM 824 C C . ILE A 1 114 ? -2.697 -5.416 8.535 1.00 89.69 114 ILE A C 1
ATOM 826 O O . ILE A 1 114 ? -3.255 -5.607 7.457 1.00 89.69 114 ILE A O 1
ATOM 830 N N . ARG A 1 115 ? -1.786 -6.263 9.031 1.00 94.94 115 ARG A N 1
ATOM 831 C CA . ARG A 1 115 ? -1.351 -7.473 8.342 1.00 94.94 115 ARG A CA 1
ATOM 832 C C . ARG A 1 115 ? -2.481 -8.476 8.208 1.00 94.94 115 ARG A C 1
ATOM 834 O O . ARG A 1 115 ? -2.733 -8.949 7.105 1.00 94.94 115 ARG A O 1
ATOM 841 N N . SER A 1 116 ? -3.170 -8.788 9.303 1.00 93.19 116 SER A N 1
ATOM 842 C CA . SER A 1 116 ? -4.231 -9.800 9.290 1.00 93.19 116 SER A CA 1
ATOM 843 C C . SER A 1 116 ? -5.416 -9.409 8.403 1.00 93.19 116 SER A C 1
ATOM 845 O O . SER A 1 116 ? -6.030 -10.287 7.808 1.00 93.19 116 SER A O 1
ATOM 847 N N . LYS A 1 117 ? -5.717 -8.110 8.275 1.00 94.12 117 LYS A N 1
ATOM 848 C CA . LYS A 1 117 ? -6.857 -7.607 7.489 1.00 94.12 117 LYS A CA 1
ATOM 849 C C . LYS A 1 117 ? -6.549 -7.366 6.014 1.00 94.12 117 LYS A C 1
ATOM 851 O O . LYS A 1 117 ? -7.464 -7.456 5.197 1.00 94.12 117 LYS A O 1
ATOM 856 N N . LEU A 1 118 ? -5.314 -6.986 5.675 1.00 95.62 118 LEU A N 1
ATOM 857 C CA . LEU A 1 118 ? -4.989 -6.554 4.313 1.00 95.62 118 LEU A CA 1
ATOM 858 C C . LEU A 1 118 ? -4.268 -7.605 3.475 1.00 95.62 118 LEU A C 1
ATOM 860 O O . LEU A 1 118 ? -4.426 -7.573 2.258 1.00 95.62 118 LEU A O 1
ATOM 864 N N . ASN A 1 119 ? -3.513 -8.528 4.083 1.00 96.88 119 ASN A N 1
ATOM 865 C CA . ASN A 1 119 ? -2.704 -9.474 3.315 1.00 96.88 119 ASN A CA 1
ATOM 866 C C . ASN A 1 119 ? -3.549 -10.322 2.347 1.00 96.88 119 ASN A C 1
ATOM 868 O O . ASN A 1 119 ? -4.643 -10.762 2.703 1.00 96.88 119 ASN A O 1
ATOM 872 N N . LEU A 1 120 ? -3.031 -10.570 1.143 1.00 98.00 120 LEU A N 1
ATOM 873 C CA . LEU A 1 120 ? -3.774 -11.267 0.089 1.00 98.00 120 LEU A CA 1
ATOM 874 C C . LEU A 1 120 ? -3.785 -12.794 0.233 1.00 98.00 120 LEU A C 1
ATOM 876 O O . LEU A 1 120 ? -4.639 -13.434 -0.378 1.00 98.00 120 LEU A O 1
ATOM 880 N N . ASN A 1 121 ? -2.888 -13.377 1.037 1.00 97.62 121 ASN A N 1
ATOM 881 C CA . ASN A 1 121 ? -2.912 -14.809 1.346 1.00 97.62 121 ASN A CA 1
ATOM 882 C C . ASN A 1 121 ? -4.224 -15.195 2.045 1.00 97.62 121 ASN A C 1
ATOM 884 O O . ASN A 1 121 ? -4.937 -16.088 1.596 1.00 97.62 121 ASN A O 1
ATOM 888 N N . ASP A 1 122 ? -4.568 -14.464 3.106 1.00 97.50 122 ASP A N 1
ATOM 889 C CA . ASP A 1 122 ? -5.764 -14.716 3.912 1.00 97.50 122 ASP A CA 1
ATOM 890 C C . ASP A 1 122 ? -6.986 -13.946 3.382 1.00 97.50 122 ASP A C 1
ATOM 892 O O . ASP A 1 122 ? -8.128 -14.348 3.605 1.00 97.50 122 ASP A O 1
ATOM 896 N N . ASN A 1 123 ? -6.760 -12.837 2.665 1.00 97.06 123 ASN A N 1
ATOM 897 C CA . ASN A 1 123 ? -7.803 -11.921 2.201 1.00 97.06 123 ASN A CA 1
ATOM 898 C C . ASN A 1 123 ? -7.716 -11.668 0.687 1.00 97.06 123 ASN A C 1
ATOM 900 O O . ASN A 1 123 ? -7.693 -10.519 0.246 1.00 97.06 123 ASN A O 1
ATOM 904 N N . ALA A 1 124 ? -7.712 -12.723 -0.134 1.00 96.25 124 ALA A N 1
ATOM 905 C CA . ALA A 1 124 ? -7.610 -12.610 -1.599 1.00 96.25 124 ALA A CA 1
ATOM 906 C C . ALA A 1 124 ? -8.652 -11.659 -2.230 1.00 96.25 124 ALA A C 1
ATOM 908 O O . ALA A 1 124 ? -8.384 -11.020 -3.244 1.00 96.25 124 ALA A O 1
ATOM 909 N N . GLY A 1 125 ? -9.821 -11.502 -1.598 1.00 96.00 125 GLY A N 1
ATOM 910 C CA . GLY A 1 125 ? -10.852 -10.545 -2.013 1.00 96.00 125 GLY A CA 1
ATOM 911 C C . GLY A 1 125 ? -10.488 -9.067 -1.822 1.00 96.00 125 GLY A C 1
ATOM 912 O O . GLY A 1 125 ? -11.330 -8.215 -2.087 1.00 96.00 125 GLY A O 1
ATOM 913 N N . ASN A 1 126 ? -9.294 -8.741 -1.321 1.00 97.38 126 ASN A N 1
ATOM 914 C CA . ASN A 1 126 ? -8.772 -7.375 -1.286 1.00 97.38 126 ASN A CA 1
ATOM 915 C C . ASN A 1 126 ? -8.045 -6.969 -2.572 1.00 97.38 126 ASN A C 1
ATOM 917 O O . ASN A 1 126 ? -7.804 -5.778 -2.754 1.00 97.38 126 ASN A O 1
ATOM 921 N N . LEU A 1 127 ? -7.730 -7.917 -3.460 1.00 98.06 127 LEU A N 1
ATOM 922 C CA . LEU A 1 127 ? -7.151 -7.608 -4.764 1.00 98.06 127 LEU A CA 1
ATOM 923 C C . LEU A 1 127 ? -8.083 -6.665 -5.543 1.00 98.06 127 LEU A C 1
ATOM 925 O O . LEU A 1 127 ? -9.291 -6.894 -5.618 1.00 98.06 127 LEU A O 1
ATOM 929 N N . GLY A 1 128 ? -7.521 -5.585 -6.078 1.00 95.75 128 GLY A N 1
ATOM 930 C CA . GLY A 1 128 ? -8.228 -4.527 -6.795 1.00 95.75 128 GLY A CA 1
ATOM 931 C C . GLY A 1 128 ? -8.976 -3.520 -5.911 1.00 95.75 128 GLY A C 1
ATOM 932 O O . GLY A 1 128 ? -9.623 -2.623 -6.447 1.00 95.75 128 GLY A O 1
ATOM 933 N N . LYS A 1 129 ? -8.928 -3.624 -4.573 1.00 97.94 129 LYS A N 1
ATOM 934 C CA . LYS A 1 129 ? -9.568 -2.631 -3.690 1.00 97.94 129 LYS A CA 1
ATOM 935 C C . LYS A 1 129 ? -8.699 -1.391 -3.504 1.00 97.94 129 LYS A C 1
ATOM 937 O O . LYS A 1 129 ? -7.489 -1.500 -3.314 1.00 97.94 129 LYS A O 1
ATOM 942 N N . GLU A 1 130 ? -9.348 -0.229 -3.471 1.00 97.06 130 GLU A N 1
ATOM 943 C CA . GLU A 1 130 ? -8.724 1.026 -3.046 1.00 97.06 130 GLU A CA 1
ATOM 944 C C . GLU A 1 130 ? -8.482 1.013 -1.529 1.00 97.06 130 GLU A C 1
ATOM 946 O O . GLU A 1 130 ? -9.330 0.580 -0.741 1.00 97.06 130 GLU A O 1
ATOM 951 N N . VAL A 1 131 ? -7.322 1.511 -1.117 1.00 93.81 131 VAL A N 1
ATOM 952 C CA . VAL A 1 131 ? -6.920 1.688 0.275 1.00 93.81 131 VAL A CA 1
ATOM 953 C C . VAL A 1 131 ? -6.357 3.082 0.496 1.00 93.81 131 VAL A C 1
ATOM 955 O O . VAL A 1 131 ? -5.798 3.697 -0.408 1.00 93.81 131 VAL A O 1
ATOM 958 N N . ILE A 1 132 ? -6.489 3.562 1.731 1.00 94.88 132 ILE A N 1
ATOM 959 C CA . ILE A 1 132 ? -5.825 4.766 2.225 1.00 94.88 132 ILE A CA 1
ATOM 960 C C . ILE A 1 132 ? -4.984 4.344 3.431 1.00 94.88 132 ILE A C 1
ATOM 962 O O . ILE A 1 132 ? -5.529 3.863 4.427 1.00 94.88 132 ILE A O 1
ATOM 966 N N . LEU A 1 133 ? -3.664 4.477 3.326 1.00 91.69 133 LEU A N 1
ATOM 967 C CA . LEU A 1 133 ? -2.693 3.972 4.297 1.00 91.69 133 LEU A CA 1
ATOM 968 C C . LEU A 1 133 ? -1.808 5.110 4.803 1.00 91.69 133 LEU A C 1
ATOM 970 O O . LEU A 1 133 ? -1.459 5.995 4.033 1.00 91.69 133 LEU A O 1
ATOM 974 N N . TYR A 1 134 ? -1.433 5.068 6.081 1.00 91.75 134 TYR A N 1
ATOM 975 C CA . TYR A 1 134 ? -0.450 5.977 6.672 1.00 91.75 134 TYR A CA 1
ATOM 976 C C . TYR A 1 134 ? 0.809 5.199 7.041 1.00 91.75 134 TYR A C 1
ATOM 978 O O . TYR A 1 134 ? 0.712 4.140 7.668 1.00 91.75 134 TYR A O 1
ATOM 986 N N . GLY A 1 135 ? 1.974 5.726 6.686 1.00 89.38 135 GLY A N 1
ATOM 987 C CA . GLY A 1 135 ? 3.260 5.130 7.031 1.00 89.38 135 GLY A CA 1
ATOM 988 C C . GLY A 1 135 ? 4.434 5.968 6.543 1.00 89.38 135 GLY A C 1
ATOM 989 O O . GLY A 1 135 ? 4.236 6.976 5.861 1.00 89.38 135 GLY A O 1
ATOM 990 N N . SER A 1 136 ? 5.647 5.541 6.895 1.00 87.81 136 SER A N 1
ATOM 991 C CA . SER A 1 136 ? 6.870 6.114 6.344 1.00 87.81 136 SER A CA 1
ATOM 992 C C . SER A 1 136 ? 7.072 5.646 4.901 1.00 87.81 136 SER A C 1
ATOM 994 O O . SER A 1 136 ? 6.939 4.463 4.579 1.00 87.81 136 SER A O 1
ATOM 996 N N . ILE A 1 137 ? 7.378 6.589 4.015 1.00 86.94 137 ILE A N 1
ATOM 997 C CA . ILE A 1 137 ? 7.722 6.325 2.622 1.00 86.94 137 ILE A CA 1
ATOM 998 C C . ILE A 1 137 ? 9.234 6.162 2.562 1.00 86.94 137 ILE A C 1
ATOM 1000 O O . ILE A 1 137 ? 9.980 7.125 2.418 1.00 86.94 137 ILE A O 1
ATOM 1004 N N . GLU A 1 138 ? 9.706 4.934 2.699 1.00 81.44 138 GLU A N 1
ATOM 1005 C CA . GLU A 1 138 ? 11.130 4.613 2.653 1.00 81.44 138 GLU A CA 1
ATOM 1006 C C . GLU A 1 138 ? 11.467 3.860 1.367 1.00 81.44 138 GLU A C 1
ATOM 1008 O O . GLU A 1 138 ? 10.607 3.222 0.756 1.00 81.44 138 GLU A O 1
ATOM 1013 N N . LYS A 1 139 ? 12.741 3.899 0.953 1.00 68.56 139 LYS A N 1
ATOM 1014 C CA . LYS A 1 139 ? 13.230 3.008 -0.105 1.00 68.56 139 LYS A CA 1
ATOM 1015 C C . LYS A 1 139 ? 13.141 1.563 0.406 1.00 68.56 139 LYS A C 1
ATOM 1017 O O . LYS A 1 139 ? 14.018 1.093 1.127 1.00 68.56 139 LYS A O 1
ATOM 1022 N N . TYR A 1 140 ? 12.070 0.867 0.047 1.0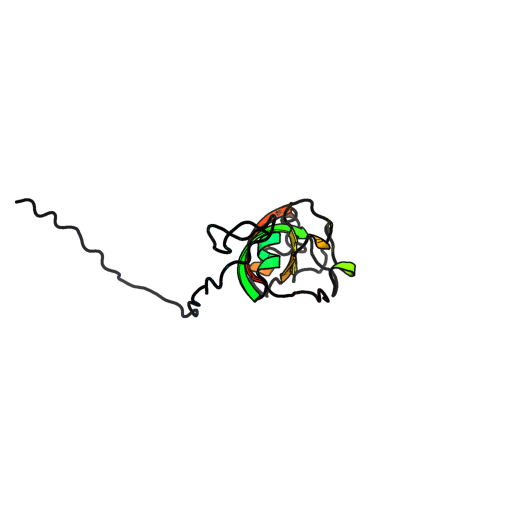0 60.16 140 TYR A N 1
ATOM 1023 C CA . TYR A 1 140 ? 11.835 -0.535 0.385 1.00 60.16 140 TYR A CA 1
ATOM 1024 C C . TYR A 1 140 ? 12.173 -1.425 -0.820 1.00 60.16 140 TYR A C 1
ATOM 1026 O O . TYR A 1 140 ? 11.971 -1.020 -1.960 1.00 60.16 140 TYR A O 1
ATOM 1034 N N . PHE A 1 141 ? 12.718 -2.623 -0.573 1.00 56.12 141 PHE A N 1
ATOM 1035 C CA . PHE A 1 141 ? 13.197 -3.556 -1.608 1.00 56.12 141 PHE A CA 1
ATOM 1036 C C . PHE A 1 141 ? 14.166 -2.947 -2.631 1.00 56.12 141 PHE A C 1
ATOM 1038 O O . PHE A 1 141 ? 13.874 -2.933 -3.820 1.00 56.12 141 PHE A O 1
ATOM 1045 N N . GLY A 1 142 ? 15.335 -2.491 -2.166 1.00 43.56 142 GLY A N 1
ATOM 1046 C CA . GLY A 1 142 ? 16.545 -2.376 -2.991 1.00 43.56 142 GLY A CA 1
ATOM 1047 C C . GLY A 1 142 ? 16.327 -1.860 -4.414 1.00 43.56 142 GLY A C 1
ATOM 1048 O O . GLY A 1 142 ? 16.803 -2.488 -5.356 1.00 43.56 142 GLY A O 1
ATOM 1049 N N . VAL A 1 143 ? 15.604 -0.749 -4.574 1.00 44.28 143 VAL A N 1
ATOM 1050 C CA . VAL A 1 143 ? 15.619 0.012 -5.825 1.00 44.28 143 VAL A CA 1
ATOM 1051 C C . VAL A 1 143 ? 17.020 0.615 -5.885 1.00 44.28 143 VAL A C 1
ATOM 1053 O O . VAL A 1 143 ? 17.292 1.629 -5.239 1.00 44.28 143 VAL A O 1
ATOM 1056 N N . MET A 1 144 ? 17.961 -0.122 -6.480 1.00 31.69 144 MET A N 1
ATOM 1057 C CA . MET A 1 144 ? 19.312 0.388 -6.685 1.00 31.69 144 MET A CA 1
ATOM 1058 C C . MET A 1 144 ? 19.212 1.558 -7.662 1.00 31.69 144 MET A C 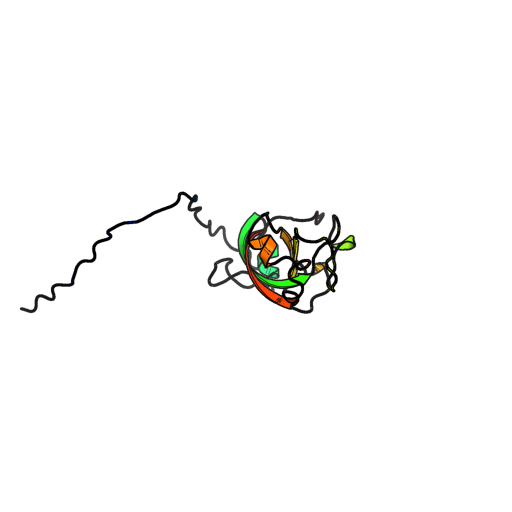1
ATOM 1060 O O . MET A 1 144 ? 18.533 1.439 -8.682 1.00 31.69 144 MET A O 1
ATOM 1064 N N . ASP A 1 145 ? 19.829 2.676 -7.277 1.00 38.53 145 ASP A N 1
ATOM 1065 C CA . ASP A 1 145 ? 19.984 3.871 -8.113 1.00 38.53 145 ASP A CA 1
ATOM 1066 C C . ASP A 1 145 ? 20.697 3.558 -9.444 1.00 38.53 145 ASP A C 1
ATOM 1068 O O . ASP A 1 145 ? 21.546 2.630 -9.469 1.00 38.53 145 ASP A O 1
#

Organism: NCBI:txid83428

Solvent-accessible surface area (backbone atoms only — not comparable to full-atom values): 8827 Å² total; per-residue (Å²): 139,82,86,80,78,77,86,84,87,80,86,89,78,86,85,82,75,92,63,84,80,67,76,80,72,76,70,72,81,51,84,50,93,88,34,41,63,74,31,36,87,91,37,34,8,30,53,58,23,41,68,60,38,58,82,38,72,34,21,36,38,34,10,30,22,36,30,57,68,66,81,39,57,93,82,9,60,40,62,63,85,81,40,78,93,34,49,51,35,34,24,28,16,81,43,47,80,55,76,58,65,90,66,41,48,78,42,81,35,60,93,54,69,68,17,73,66,56,15,41,47,86,28,56,88,43,60,45,36,77,46,76,48,76,48,73,34,62,94,64,60,80,78,74,131

pLDDT: mean 82.71, std 18.22, range [31.69, 98.38]

Mean predicted aligned error: 10.32 Å

InterPro domains:
  IPR045939 Endonuclease YhcR, N-terminal domain [PF19886] (49-143)

Foldseek 3Di:
DDDPDDDDDDDPDDDDDDDPPDDQPPVDQDDDVVWWFSQAPVTFIELVSLLSPAPHKGKYKWAFQFAFPDLALVVGTDRDDDPAPGQFKTWTARFLHDDPSVRTDIDGDPPDDSSCPQGCNNCVVSRSPMDIDIDHSHPGRCPDD

Sequence (145 aa):
STSSSASTWEVKNFIVKHGSGEDIDDGGNTEVEGGEGKGTKEEPFNIIAAQANSGKSAWVKAYIVGAVNGMTLSDGATFTPPFTDISTNLLVAASADETDYNNCMPIQLPSGDIRSKLNLNDNAGNLGKEVILYGSIEKYFGVMD

Secondary structure (DSSP, 8-state):
-----PPPP-----------------------TT----SSSSS-B-HHHHHHTTTSEEEEEEEEEEEE-SSSHHHHEE-SS--TT--SEEEEESSTT---GGG-EEEE--TTHHHHHH-TTT-GGGTT-EEEEEEE----S----

Nearest PDB structures (foldseek):
  4v4o-assembly2_q  TM=2.555E-01  e=5.758E+00  Thermus thermophilus

Radius of gyration: 19.94 Å; Cα contacts (8 Å, |Δi|>4): 260; chains: 1; bounding box: 51×62×48 Å